Protein AF-A0A1I5FU24-F1 (afdb_monomer_lite)

Foldseek 3Di:
DDDDDDPVNVLVVLLVVLLVLVVQCVCVVVVHDDNFDWDQDPVRWIQGPVSRDTHHPVSNVVSVVVNVVVVLVVVCVVVVHDSCVVVVVVVVVVVVVVVVVVVVVVVVVVVVVVD

Secondary structure (DSSP, 8-state):
-PPPPPHHHHHHHHHHHHHHHHHHHHHHHTT-SPPPPEEE-TTSPEEETTTTEEE-HHHHHHHHHHHHHHHHHHHHHHHTS-HHHHHHHHHHHHHHHHHHHHHHHHHHHHHHHH-

Structure (mmCIF, N/CA/C/O backbone):
data_AF-A0A1I5FU24-F1
#
_entry.id   AF-A0A1I5FU24-F1
#
loop_
_atom_site.group_PDB
_atom_site.id
_atom_site.type_symbol
_atom_site.label_atom_id
_atom_site.label_alt_id
_atom_site.label_comp_id
_atom_site.label_asym_id
_atom_site.label_entity_id
_atom_site.label_seq_id
_atom_site.pdbx_PDB_ins_code
_atom_site.Cartn_x
_atom_site.Cartn_y
_atom_site.Cartn_z
_atom_site.occupancy
_atom_site.B_iso_or_equiv
_atom_site.auth_seq_id
_atom_site.auth_comp_id
_atom_site.auth_asym_id
_atom_site.auth_atom_id
_atom_site.pdbx_PDB_model_num
ATOM 1 N N . MET A 1 1 ? -27.171 4.926 28.393 1.00 40.41 1 MET A N 1
ATOM 2 C CA . MET A 1 1 ? -27.692 5.128 27.027 1.00 40.41 1 MET A CA 1
ATOM 3 C C . MET A 1 1 ? -26.497 5.065 26.098 1.00 40.41 1 MET A C 1
ATOM 5 O O . MET A 1 1 ? -25.589 5.860 26.288 1.00 40.41 1 MET A O 1
ATOM 9 N N . SER A 1 2 ? -26.435 4.070 25.215 1.00 48.22 2 SER A N 1
ATOM 10 C CA . SER A 1 2 ? -25.325 3.903 24.270 1.00 48.22 2 SER A CA 1
ATOM 11 C C . SER A 1 2 ? -25.611 4.744 23.033 1.00 48.22 2 SER A C 1
ATOM 13 O O . SER A 1 2 ? -26.652 4.551 22.407 1.00 48.22 2 SER A O 1
ATOM 15 N N . GLU A 1 3 ? -24.737 5.693 22.705 1.00 62.19 3 GLU A N 1
ATOM 16 C CA . GLU A 1 3 ? -24.837 6.408 21.432 1.00 62.19 3 GLU A CA 1
ATOM 17 C C . GLU A 1 3 ? -24.605 5.432 20.269 1.00 62.19 3 GLU A C 1
ATOM 19 O O . GLU A 1 3 ? -23.710 4.583 20.356 1.00 62.19 3 GLU A O 1
ATOM 24 N N . PRO A 1 4 ? -25.384 5.521 19.177 1.00 53.28 4 PRO A N 1
ATOM 25 C CA . PRO A 1 4 ? -25.079 4.775 17.969 1.00 53.28 4 PRO A CA 1
ATOM 26 C C . PRO A 1 4 ? -23.738 5.276 17.427 1.00 53.28 4 PRO A C 1
ATOM 28 O O . PRO A 1 4 ? -23.586 6.452 17.101 1.00 53.28 4 PRO A O 1
ATOM 31 N N . SER A 1 5 ? -22.745 4.389 17.364 1.00 60.50 5 SER A N 1
ATOM 32 C CA . SER A 1 5 ? -21.445 4.690 16.771 1.00 60.50 5 SER A CA 1
ATOM 33 C C . SER A 1 5 ? -21.638 5.249 15.359 1.00 60.50 5 SER A C 1
ATOM 35 O O . SER A 1 5 ? -22.227 4.599 14.495 1.00 60.50 5 SER A O 1
ATOM 37 N N . SER A 1 6 ? -21.167 6.480 15.143 1.00 76.75 6 SER A N 1
ATOM 38 C CA . SER A 1 6 ? -21.310 7.168 13.859 1.00 76.75 6 SER A CA 1
ATOM 39 C C . SER A 1 6 ? -20.672 6.335 12.732 1.00 76.75 6 SER A C 1
ATOM 41 O O . SER A 1 6 ? -19.593 5.766 12.948 1.00 76.75 6 SER A O 1
ATOM 43 N N . PRO A 1 7 ? -21.282 6.248 11.534 1.00 76.81 7 PRO A N 1
ATOM 44 C CA . PRO A 1 7 ? -20.741 5.494 10.396 1.00 76.81 7 PRO A CA 1
ATOM 45 C C . PRO A 1 7 ? -19.283 5.854 10.060 1.00 76.81 7 PRO A C 1
ATOM 47 O O . PRO A 1 7 ? -18.511 4.985 9.650 1.00 76.81 7 PRO A O 1
ATOM 50 N N . ASP A 1 8 ? -18.868 7.093 10.329 1.00 82.94 8 ASP A N 1
ATOM 51 C CA . ASP A 1 8 ? -17.488 7.553 10.143 1.00 82.94 8 ASP A CA 1
ATOM 52 C C . ASP A 1 8 ? -16.492 6.874 11.091 1.00 82.94 8 ASP A C 1
ATOM 54 O O . ASP A 1 8 ? -15.356 6.582 10.712 1.00 82.94 8 ASP A O 1
ATOM 58 N N . HIS A 1 9 ? -16.911 6.580 12.324 1.00 85.38 9 HIS A N 1
ATOM 59 C CA . HIS A 1 9 ? -16.064 5.906 13.304 1.00 85.38 9 HIS A CA 1
ATOM 60 C C . HIS A 1 9 ? -15.803 4.454 12.896 1.00 85.38 9 HIS A C 1
ATOM 62 O O . HIS A 1 9 ? -14.661 3.993 12.924 1.00 85.38 9 HIS A O 1
ATOM 68 N N . HIS A 1 10 ? -16.848 3.755 12.448 1.00 86.62 10 HIS A N 1
ATOM 69 C CA . HIS A 1 10 ? -16.720 2.394 11.933 1.00 86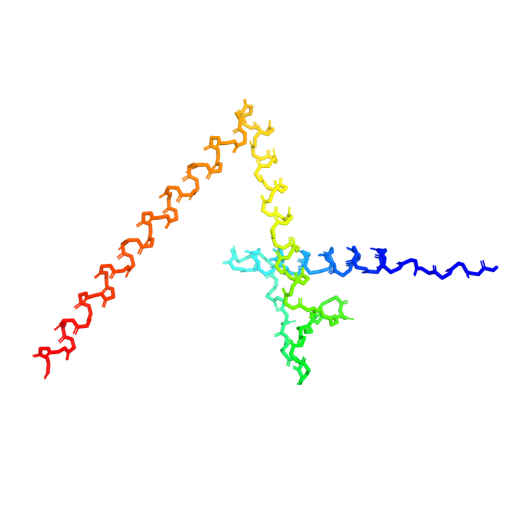.62 10 HIS A CA 1
ATOM 70 C C . HIS A 1 10 ? -15.819 2.337 10.707 1.00 86.62 10 HIS A C 1
ATOM 72 O O . HIS A 1 10 ? -14.915 1.506 10.654 1.00 86.62 10 HIS A O 1
ATOM 78 N N . ARG A 1 11 ? -16.008 3.263 9.763 1.00 87.94 11 ARG A N 1
ATOM 79 C CA . ARG A 1 11 ? -15.150 3.370 8.585 1.00 87.94 11 ARG A CA 1
ATOM 80 C C . ARG A 1 11 ? -13.684 3.570 8.969 1.00 87.94 11 ARG A C 1
ATOM 82 O O . ARG A 1 11 ? -12.825 2.842 8.478 1.00 87.94 11 ARG A O 1
ATOM 89 N N . ARG A 1 12 ? -13.399 4.508 9.873 1.00 89.69 12 ARG A N 1
ATOM 90 C CA . ARG A 1 12 ? -12.029 4.797 10.312 1.00 89.69 12 ARG A CA 1
ATOM 91 C C . ARG A 1 12 ? -11.384 3.607 11.023 1.00 89.69 12 ARG A C 1
ATOM 93 O O . ARG A 1 12 ? -10.205 3.338 10.820 1.00 89.69 12 ARG A O 1
ATOM 100 N N . LEU A 1 13 ? -12.150 2.873 11.829 1.00 92.38 13 LEU A N 1
ATOM 101 C CA . LEU A 1 13 ? -11.675 1.645 12.466 1.00 92.38 13 LEU A CA 1
ATOM 102 C C . LEU A 1 13 ? -11.368 0.550 11.432 1.00 92.38 13 LEU A C 1
ATOM 104 O O . LEU A 1 13 ? -10.352 -0.132 11.551 1.00 92.38 13 LEU A O 1
ATOM 108 N N . THR A 1 14 ? -12.213 0.394 10.411 1.00 92.19 14 THR A N 1
ATOM 109 C CA . THR A 1 14 ? -11.975 -0.535 9.299 1.00 92.19 14 THR A CA 1
ATOM 110 C C . THR A 1 14 ? -10.702 -0.180 8.533 1.00 92.19 14 THR A C 1
ATOM 112 O O . THR A 1 14 ? -9.886 -1.063 8.283 1.00 92.19 14 THR A O 1
ATOM 115 N N . GLU A 1 15 ? -10.501 1.097 8.204 1.00 93.00 15 GLU A N 1
ATOM 116 C CA . GLU A 1 15 ? -9.284 1.580 7.541 1.00 93.00 15 GLU A CA 1
ATOM 117 C C . GLU A 1 15 ? -8.039 1.335 8.414 1.00 93.00 15 GLU A C 1
ATOM 119 O O . GLU A 1 15 ? -7.031 0.840 7.918 1.00 93.00 15 GLU A O 1
ATOM 124 N N . LEU A 1 16 ? -8.114 1.573 9.729 1.00 93.00 16 LEU A N 1
ATOM 125 C CA . LEU A 1 16 ? -7.007 1.289 10.650 1.00 93.00 16 LEU A CA 1
ATOM 126 C C . LEU A 1 16 ? -6.656 -0.205 10.698 1.00 93.00 16 LEU A C 1
ATOM 128 O O . LEU A 1 16 ? -5.482 -0.566 10.640 1.00 93.00 16 LEU A O 1
ATOM 132 N N . ARG A 1 17 ? -7.660 -1.085 10.787 1.00 93.69 17 ARG A N 1
ATOM 133 C CA . ARG A 1 17 ? -7.449 -2.544 10.792 1.00 93.69 17 ARG A CA 1
ATOM 134 C C . ARG A 1 17 ? -6.850 -3.037 9.481 1.00 93.69 17 ARG A C 1
ATOM 136 O O . ARG A 1 17 ? -5.923 -3.841 9.513 1.00 93.69 17 ARG A O 1
ATOM 143 N N . ALA A 1 18 ? -7.326 -2.514 8.353 1.00 94.69 18 ALA A N 1
ATOM 144 C CA . ALA A 1 18 ? -6.727 -2.787 7.053 1.00 94.69 18 ALA A CA 1
ATOM 145 C C . ALA A 1 18 ? -5.266 -2.313 6.998 1.00 94.69 18 ALA A C 1
ATOM 147 O O . ALA A 1 18 ? -4.406 -3.054 6.535 1.00 94.69 18 ALA A O 1
ATOM 148 N N . GLY A 1 19 ? -4.963 -1.128 7.535 1.00 93.94 19 GLY A N 1
ATOM 149 C CA . GLY A 1 19 ? -3.599 -0.602 7.601 1.00 93.94 19 GLY A CA 1
ATOM 150 C C . GLY A 1 19 ? -2.660 -1.474 8.436 1.00 93.94 19 GLY A C 1
ATOM 151 O O . GLY A 1 19 ? -1.543 -1.745 8.003 1.00 93.94 19 GLY A O 1
ATOM 152 N N . MET A 1 20 ? -3.122 -1.971 9.590 1.00 93.19 20 MET A N 1
ATOM 153 C CA . MET A 1 20 ? -2.352 -2.919 10.406 1.00 93.19 20 MET A CA 1
ATOM 154 C C . MET A 1 20 ? -2.053 -4.208 9.639 1.00 93.19 20 MET A C 1
ATOM 156 O O . MET A 1 20 ? -0.909 -4.641 9.638 1.00 93.19 20 MET A O 1
ATOM 160 N N . SER A 1 21 ? -3.043 -4.773 8.941 1.00 93.94 21 SER A N 1
ATOM 161 C CA . SER A 1 21 ? -2.844 -5.980 8.131 1.00 93.94 21 SER A CA 1
ATOM 162 C C . SER A 1 21 ? -1.866 -5.762 6.968 1.00 93.94 21 SER A C 1
ATOM 164 O O . SER A 1 21 ? -1.020 -6.616 6.710 1.00 93.94 21 SER A O 1
ATOM 166 N N . VAL A 1 22 ? -1.919 -4.606 6.292 1.00 94.75 22 VAL A N 1
ATOM 167 C CA . VAL A 1 22 ? -0.941 -4.249 5.246 1.00 94.75 22 VAL A CA 1
ATOM 168 C C . VAL A 1 22 ? 0.469 -4.152 5.831 1.00 94.75 22 VAL A C 1
ATOM 170 O O . VAL A 1 22 ? 1.407 -4.698 5.256 1.00 94.75 22 VAL A O 1
ATOM 173 N N . LEU A 1 23 ? 0.626 -3.494 6.983 1.00 93.88 23 LEU A N 1
ATOM 174 C CA . LEU A 1 23 ? 1.929 -3.335 7.626 1.00 93.88 23 LEU A CA 1
ATOM 175 C C . LEU A 1 23 ? 2.511 -4.674 8.099 1.00 93.88 23 LEU A C 1
ATOM 177 O O . LEU A 1 23 ? 3.695 -4.920 7.882 1.00 93.88 23 LEU A O 1
ATOM 181 N N . THR A 1 24 ? 1.706 -5.542 8.722 1.00 93.25 24 THR A N 1
ATOM 182 C CA . THR A 1 24 ? 2.177 -6.866 9.161 1.00 93.25 24 THR A CA 1
ATOM 183 C C . THR A 1 24 ? 2.541 -7.755 7.976 1.00 93.25 24 THR A C 1
ATOM 185 O O . THR A 1 24 ? 3.555 -8.443 8.036 1.00 93.25 24 THR A O 1
ATOM 188 N N . SER A 1 25 ? 1.794 -7.673 6.869 1.00 92.44 25 SER A N 1
ATOM 189 C CA . SER A 1 25 ? 2.139 -8.364 5.617 1.00 92.44 25 SER A CA 1
ATOM 190 C C . SER A 1 25 ? 3.488 -7.895 5.068 1.00 92.44 25 SER A C 1
ATOM 192 O O . SER A 1 25 ? 4.369 -8.712 4.829 1.00 92.44 25 SER A O 1
ATOM 194 N N . ALA A 1 26 ? 3.686 -6.577 4.950 1.00 93.50 26 ALA A N 1
ATOM 195 C CA . ALA A 1 26 ? 4.942 -6.014 4.456 1.00 93.50 26 ALA A CA 1
ATOM 196 C C . ALA A 1 26 ? 6.136 -6.352 5.368 1.00 93.50 26 ALA A C 1
ATOM 198 O O . ALA A 1 26 ? 7.245 -6.573 4.889 1.00 93.50 26 ALA A O 1
ATOM 199 N N . ALA A 1 27 ? 5.926 -6.417 6.687 1.00 93.56 27 ALA A N 1
ATOM 200 C CA . ALA A 1 27 ? 6.946 -6.877 7.625 1.00 93.56 27 ALA A CA 1
ATOM 201 C C . ALA A 1 27 ? 7.284 -8.364 7.415 1.00 93.56 27 ALA A C 1
ATOM 203 O O . ALA A 1 27 ? 8.462 -8.725 7.402 1.00 93.56 27 ALA A O 1
ATOM 204 N N . ALA A 1 28 ? 6.275 -9.210 7.189 1.00 94.12 28 ALA A N 1
ATOM 205 C CA . ALA A 1 28 ? 6.470 -10.629 6.914 1.00 94.12 28 ALA A CA 1
ATOM 206 C C . ALA A 1 28 ? 7.244 -10.872 5.605 1.00 94.12 28 ALA A C 1
ATOM 208 O O . ALA A 1 28 ? 8.121 -11.734 5.588 1.00 94.12 28 ALA A O 1
ATOM 209 N N . ASP A 1 29 ? 7.012 -10.073 4.555 1.00 94.19 29 ASP A N 1
ATOM 210 C CA . ASP A 1 29 ? 7.794 -10.116 3.301 1.00 94.19 29 ASP A CA 1
ATOM 211 C C . ASP A 1 29 ? 9.283 -9.790 3.532 1.00 94.19 29 ASP A C 1
ATOM 213 O O . ASP A 1 29 ? 10.169 -10.261 2.817 1.00 94.19 29 ASP A O 1
ATOM 217 N N . LEU A 1 30 ? 9.576 -9.019 4.581 1.00 95.31 30 LEU A N 1
ATOM 218 C CA . LEU A 1 30 ? 10.927 -8.726 5.061 1.00 95.31 30 LEU A CA 1
ATOM 219 C C . LEU A 1 30 ? 11.415 -9.728 6.123 1.00 95.31 30 LEU A C 1
ATOM 221 O O . LEU A 1 30 ? 12.415 -9.476 6.793 1.00 95.31 30 LEU A O 1
ATOM 225 N N . HIS A 1 31 ? 10.748 -10.878 6.251 1.00 95.19 31 HIS A N 1
ATOM 226 C CA . HIS A 1 31 ? 11.037 -11.954 7.205 1.00 95.19 31 HIS A CA 1
ATOM 227 C C . HIS A 1 31 ? 10.889 -11.546 8.683 1.00 95.19 31 HIS A C 1
ATOM 229 O O . HIS A 1 31 ? 11.526 -12.126 9.565 1.00 95.19 31 HIS A O 1
ATOM 235 N N . VAL A 1 32 ? 10.037 -10.556 8.973 1.00 94.69 32 VAL A N 1
ATOM 236 C CA . VAL A 1 32 ? 9.715 -10.107 10.333 1.00 94.69 32 VAL A CA 1
ATOM 237 C C . VAL A 1 32 ? 8.287 -10.513 10.698 1.00 94.69 32 VAL A C 1
ATOM 239 O O . VAL A 1 32 ? 7.318 -9.958 10.189 1.00 94.69 32 VAL A O 1
ATOM 242 N N . GLY A 1 33 ? 8.154 -11.440 11.649 1.00 90.56 33 GLY A N 1
ATOM 243 C CA . GLY A 1 33 ? 6.855 -11.937 12.113 1.00 90.56 33 GLY A CA 1
ATOM 244 C C . GLY A 1 33 ? 6.289 -13.061 11.239 1.00 90.56 33 GLY A C 1
ATOM 245 O O . GLY A 1 33 ? 7.024 -13.734 10.520 1.00 90.56 33 GLY A O 1
ATOM 246 N N . SER A 1 34 ? 4.983 -13.302 11.357 1.00 85.25 34 SER A N 1
ATOM 247 C CA . SER A 1 34 ? 4.247 -14.301 10.574 1.00 85.25 34 SER A CA 1
ATOM 248 C C . SER A 1 34 ? 3.423 -13.642 9.477 1.00 85.25 34 SER A C 1
ATOM 250 O O . SER A 1 34 ? 2.890 -12.553 9.676 1.00 85.25 34 SER A O 1
ATOM 252 N N . GLN A 1 35 ? 3.276 -14.326 8.341 1.00 85.06 35 GLN A N 1
ATOM 253 C CA . GLN A 1 35 ? 2.427 -13.848 7.256 1.00 85.06 35 GLN A CA 1
ATOM 254 C C . GLN A 1 35 ? 0.946 -13.917 7.673 1.00 85.06 35 GLN A C 1
ATOM 256 O O . GLN A 1 35 ? 0.466 -15.010 7.992 1.00 85.06 35 GLN A O 1
ATOM 261 N N . PRO A 1 36 ? 0.220 -12.786 7.681 1.00 85.19 36 PRO A N 1
ATOM 262 C CA . PRO A 1 36 ? -1.185 -12.770 8.060 1.00 85.19 36 PRO A CA 1
ATOM 263 C C . PRO A 1 36 ? -2.034 -13.514 7.025 1.00 85.19 36 PRO A C 1
ATOM 265 O O . PRO A 1 36 ? -1.867 -13.352 5.815 1.00 85.19 36 PRO A O 1
ATOM 268 N N . GLU A 1 37 ? -2.992 -14.312 7.494 1.00 91.44 37 GLU A N 1
ATOM 269 C CA . GLU A 1 37 ? -3.933 -14.995 6.607 1.00 91.44 37 GLU A CA 1
ATOM 270 C C . GLU A 1 37 ? -4.994 -14.006 6.090 1.00 91.44 37 GLU A C 1
ATOM 272 O O . GLU A 1 37 ? -5.769 -13.428 6.863 1.00 91.44 37 GLU A O 1
ATOM 277 N N . VAL A 1 38 ? -5.059 -13.851 4.765 1.00 91.81 38 VAL A N 1
ATOM 278 C CA . VAL A 1 38 ? -6.064 -13.036 4.069 1.00 91.81 38 VAL A CA 1
ATOM 279 C C . VAL A 1 38 ? -6.853 -13.915 3.105 1.00 91.81 38 VAL A C 1
ATOM 281 O O . VAL A 1 38 ? -6.283 -14.604 2.262 1.00 91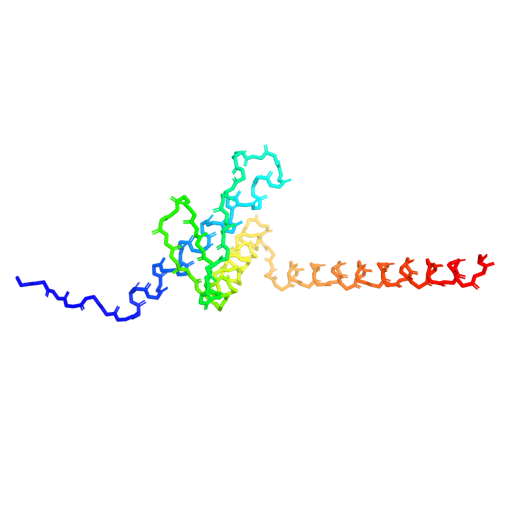.81 38 VAL A O 1
ATOM 284 N N . ARG A 1 39 ? -8.184 -13.882 3.214 1.00 94.00 39 ARG A N 1
ATOM 285 C CA . ARG A 1 39 ? -9.096 -14.662 2.361 1.00 94.00 39 ARG A CA 1
ATOM 286 C C . ARG A 1 39 ? -10.064 -13.762 1.610 1.00 94.00 39 ARG A C 1
ATOM 288 O O . ARG A 1 39 ? -10.551 -12.782 2.162 1.00 94.00 39 ARG A O 1
ATOM 295 N N . VAL A 1 40 ? -10.409 -14.127 0.379 1.00 95.44 40 VAL A N 1
ATOM 296 C CA . VAL A 1 40 ? -11.487 -13.468 -0.374 1.00 95.44 40 VAL A CA 1
ATOM 297 C C . VAL A 1 40 ? -12.816 -14.137 -0.021 1.00 95.44 40 VAL A C 1
ATOM 299 O O . VAL A 1 40 ? -12.953 -15.356 -0.116 1.00 95.44 40 VAL A O 1
ATOM 302 N N . LEU A 1 41 ? -13.792 -13.344 0.409 1.00 95.81 41 LEU A N 1
ATOM 303 C CA . LEU A 1 41 ? -15.155 -13.785 0.686 1.00 95.81 41 LEU A CA 1
ATOM 304 C C . LEU A 1 41 ? -15.981 -13.838 -0.605 1.00 95.81 41 LEU A C 1
ATOM 306 O O . LEU A 1 41 ? -15.671 -13.178 -1.595 1.00 95.81 41 LEU A O 1
ATOM 310 N N . SER A 1 42 ? -17.084 -14.588 -0.585 1.00 95.38 42 SER A N 1
ATOM 311 C CA . SER A 1 42 ? -17.973 -14.750 -1.747 1.00 95.38 42 SER A CA 1
ATOM 312 C C . SER A 1 42 ? -18.612 -13.445 -2.236 1.00 95.38 42 SER A C 1
ATOM 314 O O . SER A 1 42 ? -19.057 -13.374 -3.375 1.00 95.38 42 SER A O 1
ATOM 316 N N . ASP A 1 43 ? -18.675 -12.421 -1.383 1.00 94.50 43 ASP A N 1
ATOM 317 C CA . ASP A 1 43 ? -19.176 -11.082 -1.713 1.00 94.50 43 ASP A CA 1
ATOM 318 C C . ASP A 1 43 ? -18.075 -10.125 -2.218 1.00 94.50 43 ASP A C 1
ATOM 320 O O . ASP A 1 43 ? -18.320 -8.932 -2.391 1.00 94.50 43 ASP A O 1
ATOM 324 N N . GLY A 1 44 ? -16.859 -10.635 -2.441 1.00 92.88 44 GLY A N 1
ATOM 325 C CA . GLY A 1 44 ? -15.709 -9.875 -2.929 1.00 92.88 44 GLY A CA 1
ATOM 326 C C . GLY A 1 44 ? -14.967 -9.071 -1.858 1.00 92.88 44 GLY A C 1
ATOM 327 O O . GLY A 1 44 ? -13.981 -8.404 -2.176 1.00 92.88 44 GLY A O 1
ATOM 328 N N . ARG A 1 45 ? -15.396 -9.110 -0.589 1.00 96.19 45 ARG A N 1
ATOM 329 C CA . ARG A 1 45 ? -14.634 -8.517 0.521 1.00 96.19 45 ARG A CA 1
ATOM 330 C C . ARG A 1 45 ? -13.444 -9.388 0.911 1.00 96.19 45 ARG A C 1
ATOM 332 O O . ARG A 1 45 ? -13.411 -10.584 0.642 1.00 96.19 45 ARG A O 1
ATOM 339 N N . LEU A 1 46 ? -12.479 -8.781 1.590 1.00 95.44 46 LEU A N 1
ATOM 340 C CA . LEU A 1 46 ? -11.316 -9.459 2.149 1.00 95.44 46 LEU A CA 1
ATOM 341 C C . LEU A 1 46 ? -11.541 -9.717 3.638 1.00 95.44 46 LEU A C 1
ATOM 343 O O . LEU A 1 46 ? -11.883 -8.801 4.383 1.00 95.44 46 LEU A O 1
ATOM 347 N N . TRP A 1 47 ? -11.353 -10.956 4.070 1.00 96.19 47 TRP A N 1
ATOM 348 C CA . TRP A 1 47 ? -11.315 -11.346 5.470 1.00 96.19 47 TRP A CA 1
ATOM 349 C C . TRP A 1 47 ? -9.879 -11.281 5.978 1.00 96.19 47 TRP A C 1
ATOM 351 O O . TRP A 1 47 ? -9.015 -11.999 5.472 1.00 96.19 47 TRP A O 1
ATOM 361 N N . LEU A 1 48 ? -9.645 -10.428 6.973 1.00 94.19 48 LEU A N 1
ATOM 362 C CA . LEU A 1 48 ? -8.368 -10.303 7.670 1.00 94.19 48 LEU A CA 1
ATOM 363 C C . LEU A 1 48 ? -8.448 -11.173 8.925 1.00 94.19 48 LEU A C 1
ATOM 365 O O . LEU A 1 48 ? -9.125 -10.795 9.885 1.00 94.19 48 LEU A O 1
ATOM 369 N N . ALA A 1 49 ? -7.834 -12.359 8.901 1.00 90.94 49 ALA A N 1
ATOM 370 C CA . ALA A 1 49 ? -8.050 -13.362 9.945 1.00 90.94 49 ALA A CA 1
ATOM 371 C C . ALA A 1 49 ? -7.565 -12.892 11.322 1.00 90.94 49 ALA A C 1
ATOM 373 O O . ALA A 1 49 ? -8.282 -13.047 12.304 1.00 90.94 49 ALA A O 1
ATOM 374 N N . GLU A 1 50 ? -6.400 -12.248 11.379 1.00 87.81 50 GLU A N 1
ATOM 375 C CA . GLU A 1 50 ? -5.813 -11.742 12.626 1.00 87.81 50 GLU A CA 1
ATOM 376 C C . GLU A 1 50 ? -6.650 -10.646 13.300 1.00 87.81 50 GLU A C 1
ATOM 378 O O . GLU A 1 50 ? -6.627 -10.503 14.519 1.00 87.81 50 GLU A O 1
ATOM 383 N N . GLN A 1 51 ? -7.377 -9.846 12.515 1.00 90.31 51 GLN A N 1
ATOM 384 C CA . GLN A 1 51 ? -8.213 -8.752 13.018 1.00 90.31 51 GLN A CA 1
ATOM 385 C C . GLN A 1 51 ? -9.705 -9.121 13.063 1.00 90.31 51 GLN A C 1
ATOM 387 O O . GLN A 1 51 ? -10.52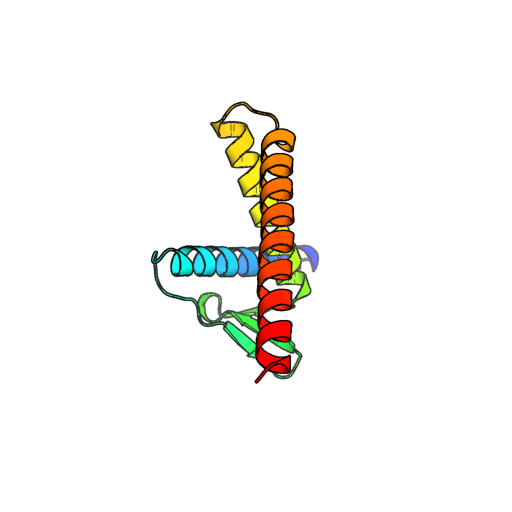4 -8.265 13.412 1.00 90.31 51 GLN A O 1
ATOM 392 N N . GLU A 1 52 ? -10.047 -10.357 12.681 1.00 91.88 52 GLU A N 1
ATOM 393 C CA . GLU A 1 52 ? -11.401 -10.917 12.623 1.00 91.88 52 GLU A CA 1
ATOM 394 C C . GLU A 1 52 ? -12.419 -9.964 11.971 1.00 91.88 52 GLU A C 1
ATOM 396 O O . GLU A 1 52 ? -13.485 -9.661 12.515 1.00 91.88 52 GLU A O 1
ATOM 401 N N . VAL A 1 53 ? -12.070 -9.427 10.797 1.00 94.00 53 VAL A N 1
ATOM 402 C CA . VAL A 1 53 ? -12.878 -8.399 10.127 1.00 94.00 53 VAL A CA 1
ATOM 403 C C . VAL A 1 53 ? -12.938 -8.589 8.614 1.00 94.00 53 VAL A C 1
ATOM 405 O O . VAL A 1 53 ? -11.947 -8.913 7.964 1.00 94.00 53 VAL A O 1
ATOM 408 N N . ALA A 1 54 ? -14.117 -8.323 8.043 1.00 95.56 54 ALA A N 1
ATOM 409 C CA . ALA A 1 54 ? -14.318 -8.218 6.602 1.00 95.56 54 ALA A CA 1
ATOM 410 C C . ALA A 1 54 ? -14.162 -6.759 6.146 1.00 95.56 54 ALA A C 1
ATOM 412 O O . ALA A 1 54 ? -14.872 -5.874 6.632 1.00 95.56 54 ALA A O 1
ATOM 413 N N . VAL A 1 55 ? -13.279 -6.510 5.182 1.00 96.00 55 VAL A N 1
ATOM 414 C CA . VAL A 1 55 ? -12.975 -5.181 4.635 1.00 96.00 55 VAL A CA 1
ATOM 415 C C . VAL A 1 55 ? -13.185 -5.142 3.124 1.00 96.00 55 VAL A C 1
ATOM 417 O O . VAL A 1 55 ? -13.082 -6.154 2.436 1.00 96.00 55 VAL A O 1
ATOM 420 N N . THR A 1 56 ? -13.500 -3.970 2.577 1.00 95.06 56 THR A N 1
ATOM 421 C CA . THR A 1 56 ? -13.600 -3.794 1.121 1.00 95.06 56 THR A CA 1
ATOM 422 C C . THR A 1 56 ? -12.222 -3.525 0.518 1.00 95.06 56 THR A C 1
ATOM 424 O O . THR A 1 56 ? -11.344 -2.980 1.188 1.00 95.06 56 THR A O 1
ATOM 427 N N . ALA A 1 57 ? -12.046 -3.815 -0.774 1.00 92.50 57 ALA A N 1
ATOM 428 C CA . ALA A 1 57 ? -10.831 -3.436 -1.501 1.00 92.50 57 ALA A CA 1
ATOM 429 C C . ALA A 1 57 ? -10.562 -1.918 -1.432 1.00 92.50 57 ALA A C 1
ATOM 431 O O . ALA A 1 57 ? -9.422 -1.491 -1.275 1.00 92.50 57 ALA A O 1
ATOM 432 N N . ALA A 1 58 ? -11.619 -1.097 -1.462 1.00 93.81 58 ALA A N 1
ATOM 433 C CA . ALA A 1 58 ? -11.502 0.350 -1.302 1.00 93.81 58 ALA A CA 1
ATOM 434 C C . ALA A 1 58 ? -10.944 0.744 0.077 1.00 93.81 58 ALA A C 1
ATOM 436 O O . ALA A 1 58 ? -10.101 1.633 0.153 1.00 93.81 58 ALA A O 1
ATOM 437 N N . ALA A 1 59 ? -11.373 0.079 1.157 1.00 94.69 59 ALA A N 1
ATOM 438 C CA . ALA A 1 59 ? -10.841 0.336 2.494 1.00 94.69 59 ALA A CA 1
ATOM 439 C C . ALA A 1 59 ? -9.355 -0.037 2.595 1.00 94.69 59 ALA A C 1
ATOM 441 O O . ALA A 1 59 ? -8.579 0.725 3.167 1.00 94.69 59 ALA A O 1
ATOM 442 N N . VAL A 1 60 ? -8.946 -1.155 1.984 1.00 93.94 60 VAL A N 1
ATOM 443 C CA . VAL A 1 60 ? -7.529 -1.551 1.911 1.00 93.94 60 VAL A CA 1
ATOM 444 C C . VAL A 1 60 ? -6.711 -0.530 1.127 1.00 93.94 60 VAL A C 1
ATOM 446 O O . VAL A 1 60 ? -5.673 -0.087 1.609 1.00 93.94 60 VAL A O 1
ATOM 449 N N . TYR A 1 61 ? -7.199 -0.087 -0.034 1.00 94.12 61 TYR A N 1
ATOM 450 C CA . TYR A 1 61 ? -6.517 0.926 -0.840 1.00 94.12 61 TYR A CA 1
ATOM 451 C C . TYR A 1 61 ? -6.338 2.253 -0.085 1.00 94.12 61 TYR A C 1
ATOM 453 O O . TYR A 1 61 ? -5.241 2.813 -0.066 1.00 94.12 61 TYR A O 1
ATOM 461 N N . GLN A 1 62 ? -7.389 2.747 0.581 1.00 96.00 62 GLN A N 1
ATOM 462 C CA . GLN A 1 62 ? -7.298 3.980 1.374 1.00 96.00 62 GLN A CA 1
ATOM 463 C C . GLN A 1 62 ? -6.341 3.825 2.562 1.00 96.00 62 GLN A C 1
ATOM 465 O O . GLN A 1 62 ? -5.544 4.726 2.823 1.00 96.00 62 GLN A O 1
ATOM 470 N N . ALA A 1 63 ? -6.371 2.677 3.243 1.00 95.50 63 ALA A N 1
ATOM 471 C CA . ALA A 1 63 ? -5.467 2.389 4.349 1.00 95.50 63 ALA A CA 1
ATOM 472 C C . ALA A 1 63 ? -3.998 2.335 3.902 1.00 95.50 63 ALA A C 1
ATOM 474 O O . ALA A 1 63 ? -3.147 2.966 4.526 1.00 95.50 63 ALA A O 1
ATOM 475 N N . ALA A 1 64 ? -3.706 1.651 2.792 1.00 95.94 64 ALA A N 1
ATOM 476 C CA . ALA A 1 64 ? -2.363 1.577 2.220 1.00 95.94 64 ALA A CA 1
ATOM 477 C C . ALA A 1 64 ? -1.847 2.965 1.811 1.00 95.94 64 ALA A C 1
ATOM 479 O O . ALA A 1 64 ? -0.721 3.332 2.145 1.00 95.94 64 ALA A O 1
ATOM 480 N N . ARG A 1 65 ? -2.689 3.785 1.166 1.00 96.38 65 ARG A N 1
ATOM 481 C CA . ARG A 1 65 ? -2.343 5.174 0.830 1.00 96.38 65 ARG A CA 1
ATOM 482 C C . ARG A 1 65 ? -2.026 6.000 2.079 1.00 96.38 65 ARG A C 1
ATOM 484 O O . ARG A 1 65 ? -1.056 6.755 2.075 1.00 96.38 65 ARG A O 1
ATOM 491 N N . GLY A 1 66 ? -2.828 5.863 3.135 1.00 96.12 66 GLY A N 1
ATOM 492 C CA . GLY A 1 66 ? -2.588 6.531 4.415 1.00 96.12 66 GLY A CA 1
ATOM 493 C C . GLY A 1 66 ? -1.270 6.106 5.066 1.00 96.12 66 GLY A C 1
ATOM 494 O O . GLY A 1 66 ? -0.524 6.960 5.541 1.00 96.12 66 GLY A O 1
ATOM 495 N N . LEU A 1 67 ? -0.950 4.809 5.030 1.00 95.38 67 LEU A N 1
ATOM 496 C CA . LEU A 1 67 ? 0.301 4.262 5.561 1.00 95.38 67 LEU A CA 1
ATOM 497 C C . LEU A 1 67 ? 1.527 4.802 4.809 1.00 95.38 67 LEU A C 1
ATOM 499 O O . LEU A 1 67 ? 2.477 5.261 5.437 1.00 95.38 67 LEU A O 1
ATOM 503 N N . VAL A 1 68 ? 1.488 4.810 3.473 1.00 95.88 68 VAL A N 1
ATOM 504 C CA . VAL A 1 68 ? 2.574 5.362 2.645 1.00 95.88 68 VAL A CA 1
ATOM 505 C C . VAL A 1 68 ? 2.760 6.858 2.904 1.00 95.88 68 VAL A C 1
ATOM 507 O O . VAL A 1 68 ? 3.891 7.316 3.046 1.00 95.88 68 VAL A O 1
ATOM 510 N N . ALA A 1 69 ? 1.669 7.622 3.025 1.00 96.50 69 ALA A N 1
ATOM 511 C CA . ALA A 1 69 ? 1.746 9.045 3.352 1.00 96.50 69 ALA A CA 1
ATOM 512 C C . ALA A 1 69 ? 2.396 9.289 4.725 1.00 96.50 69 ALA A C 1
ATOM 514 O O . ALA A 1 69 ? 3.262 10.153 4.843 1.00 96.50 69 ALA A O 1
ATOM 515 N N . ALA A 1 70 ? 2.030 8.500 5.741 1.00 95.44 70 ALA A N 1
ATOM 516 C CA . ALA A 1 70 ? 2.638 8.582 7.068 1.00 95.44 70 ALA A CA 1
ATOM 517 C C . ALA A 1 70 ? 4.137 8.238 7.045 1.00 95.44 70 ALA A C 1
ATOM 519 O O . ALA A 1 70 ? 4.928 8.891 7.720 1.00 95.44 70 ALA A O 1
ATOM 520 N N . GLN A 1 71 ? 4.541 7.250 6.241 1.00 95.38 71 GLN A N 1
ATOM 521 C CA . GLN A 1 71 ? 5.949 6.882 6.093 1.00 95.38 71 GLN A CA 1
ATOM 522 C C . GLN A 1 71 ? 6.766 7.986 5.410 1.00 95.38 71 GLN A C 1
ATOM 524 O O . GLN A 1 71 ? 7.864 8.304 5.864 1.00 95.38 71 GLN A O 1
ATOM 529 N N . LEU A 1 72 ? 6.232 8.589 4.345 1.00 96.62 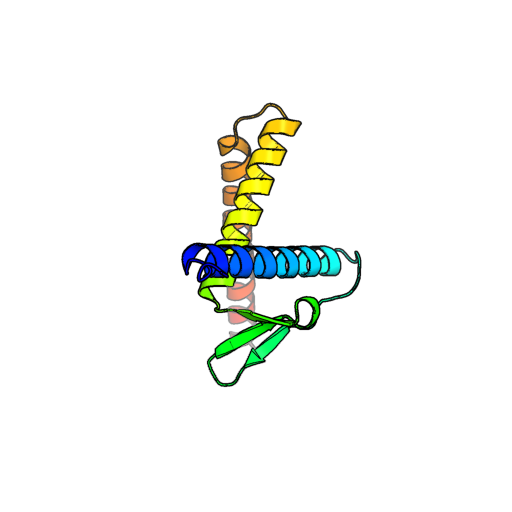72 LEU A N 1
ATOM 530 C CA . LEU A 1 72 ? 6.876 9.713 3.663 1.00 96.62 72 LEU A CA 1
ATOM 531 C C . LEU A 1 72 ? 7.055 10.913 4.603 1.00 96.62 72 LEU A C 1
ATOM 533 O O . LEU A 1 72 ? 8.133 11.505 4.639 1.00 96.62 72 LEU A O 1
ATOM 537 N N . ASP A 1 73 ? 6.033 11.232 5.400 1.00 97.44 73 ASP A N 1
ATOM 538 C CA . ASP A 1 73 ? 6.107 12.290 6.411 1.00 97.44 73 ASP A CA 1
ATOM 539 C C . ASP A 1 73 ? 7.162 11.976 7.487 1.00 97.44 73 ASP A C 1
ATOM 541 O O . ASP A 1 73 ? 8.019 12.807 7.787 1.00 97.44 73 ASP A 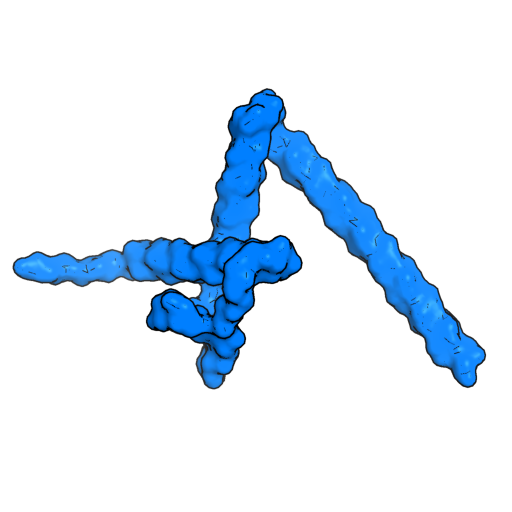O 1
ATOM 545 N N . ALA A 1 74 ? 7.190 10.743 8.001 1.00 96.69 74 ALA A N 1
ATOM 546 C CA . ALA A 1 74 ? 8.198 10.311 8.969 1.00 96.69 74 ALA A CA 1
ATOM 547 C C . ALA A 1 74 ? 9.630 10.416 8.409 1.00 96.69 74 ALA A C 1
ATOM 549 O O . ALA A 1 74 ? 10.539 10.881 9.100 1.00 96.69 74 ALA A O 1
ATOM 550 N N . MET A 1 75 ? 9.847 10.035 7.147 1.00 96.19 75 MET A N 1
ATOM 551 C CA . MET A 1 75 ? 11.145 10.180 6.482 1.00 96.19 75 MET A CA 1
ATOM 552 C C . MET A 1 75 ? 11.553 11.647 6.334 1.00 96.19 75 MET A C 1
ATOM 554 O O . MET A 1 75 ? 12.707 11.988 6.610 1.00 96.19 75 MET A O 1
ATOM 558 N N . ALA A 1 76 ? 10.626 12.520 5.936 1.00 97.06 76 ALA A N 1
ATOM 559 C CA . ALA A 1 76 ? 10.864 13.958 5.851 1.00 97.06 76 ALA A CA 1
ATOM 560 C C . ALA A 1 76 ? 11.303 14.528 7.211 1.00 97.06 76 ALA A C 1
ATOM 562 O O . ALA A 1 76 ? 12.333 15.198 7.300 1.00 97.06 76 ALA A O 1
ATOM 563 N N . GLN A 1 77 ? 10.599 14.164 8.288 1.00 97.06 77 GLN A N 1
ATOM 564 C CA . GLN A 1 77 ? 10.936 14.577 9.652 1.00 97.06 77 GLN A CA 1
ATOM 565 C C . GLN A 1 77 ? 12.323 14.090 10.100 1.00 97.06 77 GLN A C 1
ATOM 567 O O . GLN A 1 77 ? 13.113 14.883 10.607 1.00 97.06 77 GLN A O 1
ATOM 572 N N . VAL A 1 78 ? 12.647 12.808 9.896 1.00 97.75 78 VAL A N 1
ATOM 573 C CA . VAL A 1 78 ? 13.931 12.218 10.329 1.00 97.75 78 VAL A CA 1
ATOM 574 C C . VAL A 1 78 ? 15.117 12.803 9.560 1.00 97.75 78 VAL A C 1
ATOM 576 O O . VAL A 1 78 ? 16.190 13.004 10.123 1.00 97.75 78 VAL A O 1
ATOM 579 N N . THR A 1 79 ? 14.937 13.069 8.267 1.00 96.75 79 THR A N 1
ATOM 580 C CA . THR A 1 79 ? 16.011 13.555 7.387 1.00 96.75 79 THR A CA 1
ATOM 581 C C . THR A 1 79 ? 16.137 15.076 7.350 1.00 96.75 79 THR A C 1
ATOM 583 O O . THR A 1 79 ? 17.137 15.583 6.844 1.00 96.75 79 THR A O 1
ATOM 586 N N . GLY A 1 80 ? 15.133 15.809 7.840 1.00 96.94 80 GLY A N 1
ATOM 587 C CA . GLY A 1 80 ? 15.049 17.264 7.711 1.00 96.94 80 GLY A CA 1
ATOM 588 C C . GLY A 1 80 ? 14.879 17.753 6.266 1.00 96.94 80 GLY A C 1
ATOM 589 O O . GLY A 1 80 ? 15.114 18.930 5.994 1.00 96.94 80 GLY A O 1
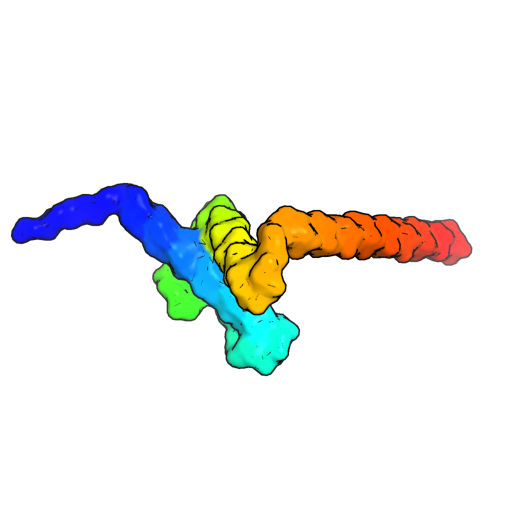ATOM 590 N N . ARG A 1 81 ? 14.511 16.867 5.331 1.00 96.94 81 ARG A N 1
ATOM 591 C CA . ARG A 1 81 ? 14.282 17.201 3.918 1.00 96.94 81 ARG A CA 1
ATOM 592 C C . ARG A 1 81 ? 12.789 17.347 3.618 1.00 96.94 81 ARG A C 1
ATOM 594 O O . ARG A 1 81 ? 11.983 16.714 4.298 1.00 96.94 81 ARG A O 1
ATOM 601 N N . PRO A 1 82 ? 12.412 18.126 2.587 1.00 97.00 82 PRO A N 1
ATOM 602 C CA . PRO A 1 82 ? 11.029 18.197 2.122 1.00 97.00 82 PRO A CA 1
ATOM 603 C C . PRO A 1 82 ? 10.477 16.815 1.746 1.00 97.00 82 PRO A C 1
ATOM 605 O O . PRO A 1 82 ? 11.209 15.953 1.255 1.00 97.00 82 PRO A O 1
ATOM 608 N N . VAL A 1 83 ? 9.177 16.602 1.950 1.00 97.06 83 VAL A N 1
ATOM 609 C CA . VAL A 1 83 ? 8.515 15.331 1.609 1.00 97.06 83 VAL A CA 1
ATOM 610 C C . VAL A 1 83 ? 8.523 15.079 0.098 1.00 97.06 83 VAL A C 1
ATOM 612 O O . VAL A 1 83 ? 8.612 13.934 -0.346 1.00 97.06 83 VAL A O 1
ATOM 615 N N . GLU A 1 84 ? 8.499 16.152 -0.693 1.00 96.94 84 GLU A N 1
ATOM 616 C CA . GLU A 1 84 ? 8.542 16.134 -2.152 1.00 96.94 84 GLU A CA 1
ATOM 617 C C . GLU A 1 84 ? 9.827 15.489 -2.669 1.00 96.94 84 GLU A C 1
ATOM 619 O O . GLU A 1 84 ? 9.774 14.724 -3.629 1.00 96.94 84 GLU A O 1
ATOM 624 N N . ASP A 1 85 ? 10.960 15.729 -2.004 1.00 96.62 85 ASP A N 1
ATOM 625 C CA . ASP A 1 85 ? 12.244 15.136 -2.382 1.00 96.62 85 ASP A CA 1
ATOM 626 C C . ASP A 1 85 ? 12.197 13.605 -2.292 1.00 96.62 85 ASP A C 1
ATOM 628 O O . ASP A 1 85 ? 12.690 12.908 -3.182 1.00 96.62 85 ASP A O 1
ATOM 632 N N . HIS A 1 86 ? 11.592 13.073 -1.225 1.00 95.75 86 HIS A N 1
ATOM 633 C CA . HIS A 1 86 ? 11.450 11.629 -1.015 1.00 95.75 86 HIS A CA 1
ATOM 634 C C . HIS A 1 86 ? 10.430 11.021 -1.975 1.00 95.75 86 HIS A C 1
ATOM 636 O O . HIS A 1 86 ? 10.703 9.996 -2.600 1.00 95.75 86 HIS A O 1
ATOM 642 N N . ALA A 1 87 ? 9.278 11.676 -2.135 1.00 96.06 87 ALA A N 1
ATOM 643 C CA . ALA A 1 87 ? 8.225 11.213 -3.030 1.00 96.06 87 ALA A CA 1
ATOM 644 C C . ALA A 1 87 ? 8.696 11.176 -4.494 1.00 96.06 87 ALA A C 1
ATOM 646 O O . ALA A 1 87 ? 8.480 10.179 -5.182 1.00 96.06 87 ALA A O 1
ATOM 647 N N . LEU A 1 88 ? 9.379 12.225 -4.968 1.00 96.62 88 LEU A N 1
ATOM 648 C CA . LEU A 1 88 ? 9.920 12.279 -6.328 1.00 96.62 88 LEU A CA 1
ATOM 649 C C . LEU A 1 88 ? 11.001 11.223 -6.551 1.00 96.62 88 LEU A C 1
ATOM 651 O O . LEU A 1 88 ? 10.978 10.551 -7.580 1.00 96.62 88 LEU A O 1
ATOM 655 N N . ALA A 1 89 ? 11.912 11.035 -5.590 1.00 94.75 89 ALA A N 1
ATOM 656 C CA . ALA A 1 89 ? 12.936 10.001 -5.690 1.00 94.75 89 ALA A CA 1
ATOM 657 C C . ALA A 1 89 ? 12.312 8.605 -5.851 1.00 94.75 89 ALA A C 1
ATOM 659 O O . ALA A 1 89 ? 12.694 7.863 -6.754 1.00 94.75 89 ALA A O 1
ATOM 660 N N . TRP A 1 90 ? 11.305 8.269 -5.037 1.00 95.62 90 TRP A N 1
ATOM 661 C CA . TRP A 1 90 ? 10.596 6.990 -5.143 1.00 95.62 90 TRP A CA 1
ATOM 662 C C . TRP A 1 90 ? 9.853 6.831 -6.471 1.00 95.62 90 TRP A C 1
ATOM 664 O O . TRP A 1 90 ? 9.931 5.767 -7.084 1.00 95.62 90 TRP A O 1
ATOM 674 N N . LEU A 1 91 ? 9.164 7.875 -6.943 1.00 96.75 91 LEU A N 1
ATOM 675 C CA . LEU A 1 91 ? 8.446 7.833 -8.219 1.00 96.75 91 LEU A CA 1
ATOM 676 C C . LEU A 1 91 ? 9.393 7.595 -9.399 1.00 96.75 91 LEU A C 1
ATOM 678 O O . LEU A 1 91 ? 9.102 6.748 -10.239 1.00 96.75 91 LEU A O 1
ATOM 682 N N . VAL A 1 92 ? 10.542 8.275 -9.436 1.00 97.69 92 VAL A N 1
ATOM 683 C CA . VAL A 1 92 ? 11.557 8.070 -10.482 1.00 97.69 92 VAL A CA 1
ATOM 684 C C . VAL A 1 92 ? 12.085 6.635 -10.458 1.00 97.69 92 VAL A C 1
ATOM 686 O O . VAL A 1 92 ? 12.219 6.013 -11.513 1.00 97.69 92 VAL A O 1
ATOM 689 N N . THR A 1 93 ? 12.351 6.078 -9.273 1.00 96.38 93 THR A N 1
ATOM 690 C CA . THR A 1 93 ? 12.768 4.675 -9.143 1.00 96.38 93 THR A CA 1
ATOM 691 C C . THR A 1 93 ? 11.697 3.718 -9.665 1.00 96.38 93 THR A C 1
ATOM 693 O O . THR A 1 93 ? 12.018 2.830 -10.451 1.00 96.38 93 THR A O 1
ATOM 696 N N . LEU A 1 94 ? 10.428 3.906 -9.289 1.00 95.56 94 LEU A N 1
ATOM 697 C CA . LEU A 1 94 ? 9.331 3.046 -9.747 1.00 95.56 94 LEU A CA 1
ATOM 698 C C . LEU A 1 94 ? 9.140 3.112 -11.267 1.00 95.56 94 LEU A C 1
ATOM 700 O O . LEU A 1 94 ? 9.033 2.068 -11.901 1.00 95.56 94 LEU A O 1
ATOM 704 N N . GLN A 1 95 ? 9.170 4.310 -11.852 1.00 95.12 95 GLN A N 1
ATOM 705 C CA . GLN A 1 95 ? 9.081 4.500 -13.305 1.00 95.12 95 GLN A CA 1
ATOM 706 C C . GLN A 1 95 ? 10.250 3.840 -14.041 1.00 95.12 95 GLN A C 1
ATOM 708 O O . GLN A 1 95 ? 10.067 3.218 -15.083 1.00 95.12 95 GLN A O 1
ATOM 713 N N . THR A 1 96 ? 11.461 3.942 -13.489 1.00 95.50 96 THR A N 1
ATOM 714 C CA . THR A 1 96 ? 12.641 3.286 -14.068 1.00 95.50 96 THR A CA 1
ATOM 715 C C . THR A 1 96 ? 12.489 1.766 -14.032 1.00 95.50 96 THR A C 1
ATOM 717 O O . THR A 1 96 ? 12.737 1.099 -15.033 1.00 95.50 96 THR A O 1
ATOM 720 N N . ASN A 1 97 ? 12.035 1.216 -12.904 1.00 94.38 97 ASN A N 1
ATOM 721 C CA . ASN A 1 97 ? 11.804 -0.220 -12.763 1.00 94.38 97 ASN A CA 1
ATOM 722 C C . ASN A 1 97 ? 10.715 -0.718 -13.723 1.00 94.38 97 ASN A C 1
ATOM 724 O O . ASN A 1 97 ? 10.888 -1.770 -14.328 1.00 94.38 97 ASN A O 1
ATOM 728 N N . GLU A 1 98 ? 9.628 0.037 -13.897 1.00 93.88 98 GLU A N 1
ATOM 729 C CA . GLU A 1 98 ? 8.564 -0.284 -14.856 1.00 93.88 98 GLU A CA 1
ATOM 730 C C . GLU A 1 98 ? 9.110 -0.410 -16.284 1.00 93.88 98 GLU A C 1
ATOM 732 O O . GLU A 1 98 ? 8.816 -1.389 -16.970 1.00 93.88 98 GLU A O 1
ATOM 737 N N . VAL A 1 99 ? 9.960 0.531 -16.712 1.00 95.50 99 VAL A N 1
ATOM 738 C CA . VAL A 1 99 ? 10.609 0.472 -18.030 1.00 95.50 99 VAL A CA 1
ATOM 739 C C . VAL A 1 99 ? 11.478 -0.778 -18.161 1.00 95.50 99 VAL A C 1
ATOM 741 O O . VAL A 1 99 ? 11.366 -1.482 -19.160 1.00 95.50 99 VAL A O 1
ATOM 744 N N . MET A 1 100 ? 12.315 -1.078 -17.163 1.00 94.69 100 MET A N 1
ATOM 745 C CA . MET A 1 100 ? 13.201 -2.249 -17.205 1.00 94.69 100 MET A CA 1
ATOM 746 C C . MET A 1 100 ? 12.416 -3.562 -17.294 1.00 94.69 100 MET A C 1
ATOM 748 O O . MET A 1 100 ? 12.694 -4.379 -18.166 1.00 94.69 100 MET A O 1
ATOM 752 N N . VAL A 1 101 ? 11.380 -3.724 -16.465 1.00 94.06 101 VAL A N 1
ATOM 753 C CA . VAL A 1 101 ? 10.500 -4.903 -16.504 1.00 94.06 101 VAL A CA 1
ATOM 754 C C . VAL A 1 101 ? 9.784 -5.018 -17.855 1.00 94.06 101 VAL A C 1
ATOM 756 O O . VAL A 1 101 ? 9.631 -6.118 -18.383 1.00 94.06 101 VAL A O 1
ATOM 759 N N . GLY A 1 102 ? 9.366 -3.893 -18.443 1.00 91.56 102 GLY A N 1
ATOM 760 C CA . GLY A 1 102 ? 8.747 -3.873 -19.769 1.00 91.56 102 GLY A CA 1
ATOM 761 C C . GLY A 1 102 ? 9.687 -4.336 -20.888 1.00 91.56 102 GLY A C 1
ATOM 762 O O . GLY A 1 102 ? 9.244 -5.031 -21.802 1.00 91.56 102 GLY A O 1
ATOM 763 N N . LEU A 1 103 ? 10.976 -3.991 -20.808 1.00 92.75 103 LEU A N 1
ATOM 764 C CA . LEU A 1 103 ? 11.992 -4.450 -21.761 1.00 92.75 103 LEU A CA 1
ATOM 765 C C . LEU A 1 103 ? 12.253 -5.956 -21.633 1.00 92.75 103 LEU A C 1
ATOM 767 O O . LEU A 1 103 ? 12.291 -6.644 -22.652 1.00 92.75 103 LEU A O 1
ATOM 771 N N . ASP A 1 104 ? 12.369 -6.472 -20.406 1.00 88.56 104 ASP A N 1
ATOM 772 C CA . ASP A 1 104 ? 12.567 -7.906 -20.155 1.00 88.56 104 ASP A CA 1
ATOM 773 C C . ASP A 1 104 ? 11.391 -8.735 -20.699 1.00 88.56 104 ASP A C 1
ATOM 775 O O . ASP A 1 104 ? 11.587 -9.750 -21.368 1.00 88.56 104 ASP A O 1
ATOM 779 N N . ALA A 1 105 ? 10.158 -8.262 -20.485 1.00 86.62 105 ALA A N 1
ATOM 780 C CA . ALA A 1 105 ? 8.959 -8.911 -21.008 1.00 86.62 105 ALA A CA 1
ATOM 781 C C . ALA A 1 105 ? 8.909 -8.909 -22.547 1.00 86.62 105 ALA A C 1
ATOM 783 O O . ALA A 1 105 ? 8.498 -9.900 -23.150 1.00 86.62 105 ALA A O 1
ATOM 784 N N . ALA A 1 106 ? 9.331 -7.817 -23.194 1.00 86.19 106 ALA A N 1
ATOM 785 C CA . ALA A 1 106 ? 9.388 -7.737 -24.652 1.00 86.19 106 ALA A CA 1
ATOM 786 C C . ALA A 1 106 ? 10.440 -8.693 -25.239 1.00 86.19 106 ALA A C 1
ATOM 788 O O . ALA A 1 106 ? 10.146 -9.399 -26.200 1.00 86.19 106 ALA A O 1
ATOM 789 N N . ALA A 1 107 ? 11.626 -8.771 -24.629 1.00 86.19 107 ALA A N 1
ATOM 790 C CA . ALA A 1 107 ? 12.683 -9.686 -25.054 1.00 86.19 107 ALA A CA 1
ATOM 791 C C . ALA A 1 107 ? 12.259 -11.160 -24.931 1.00 86.19 107 ALA A C 1
ATOM 793 O O . ALA A 1 107 ? 12.539 -11.960 -25.820 1.00 86.19 107 ALA A O 1
ATOM 794 N N . GLN A 1 108 ? 11.534 -11.514 -23.866 1.00 85.50 108 GLN A N 1
ATOM 795 C CA . GLN A 1 108 ? 11.024 -12.873 -23.678 1.00 85.50 108 GLN A CA 1
ATOM 796 C C . GLN A 1 108 ? 9.985 -13.261 -24.745 1.00 85.50 108 GLN A C 1
ATOM 798 O O . GLN A 1 108 ? 9.991 -14.388 -25.229 1.00 85.50 108 GLN A O 1
ATOM 803 N N . LEU A 1 109 ? 9.132 -12.321 -25.167 1.00 85.75 109 LEU A N 1
ATOM 804 C CA . LEU A 1 109 ? 8.174 -12.550 -26.255 1.00 85.75 109 LEU A CA 1
ATOM 805 C C . LEU A 1 109 ? 8.855 -12.743 -27.619 1.00 85.75 109 LEU A C 1
ATOM 807 O O . LEU A 1 109 ? 8.341 -13.485 -28.454 1.00 85.75 109 LEU A O 1
ATOM 811 N N . GLU A 1 110 ? 9.985 -12.075 -27.862 1.00 79.50 110 GLU A N 1
ATOM 812 C CA . GLU A 1 110 ? 10.773 -12.257 -29.087 1.00 79.50 110 GLU A CA 1
ATOM 813 C C . GLU A 1 110 ? 11.473 -13.625 -29.126 1.00 79.50 110 GLU A C 1
ATOM 815 O O . GLU A 1 110 ? 11.494 -14.256 -30.183 1.00 79.50 110 GLU A O 1
ATOM 820 N N . ASP A 1 111 ? 11.990 -14.103 -27.990 1.00 77.50 111 ASP A N 1
ATOM 821 C CA . ASP A 1 111 ? 12.613 -15.431 -27.862 1.00 77.50 111 ASP A CA 1
ATOM 822 C C . ASP A 1 111 ? 11.580 -16.559 -28.047 1.00 77.50 111 ASP A C 1
ATOM 824 O O . ASP A 1 111 ? 11.784 -17.466 -28.855 1.00 77.50 111 ASP A O 1
ATOM 828 N N . ASP A 1 112 ? 10.408 -16.440 -27.409 1.00 77.50 112 ASP A N 1
ATOM 829 C CA . ASP A 1 112 ? 9.292 -17.387 -27.565 1.00 77.50 112 ASP A CA 1
ATOM 830 C C . ASP A 1 112 ? 8.757 -17.440 -29.012 1.00 77.50 112 ASP A C 1
ATOM 832 O O . ASP A 1 112 ? 8.292 -18.484 -29.466 1.00 77.50 112 ASP A O 1
ATOM 836 N N . ALA A 1 113 ? 8.811 -16.328 -29.757 1.00 72.94 113 ALA A N 1
ATOM 837 C CA . ALA A 1 113 ? 8.390 -16.274 -31.161 1.00 72.94 113 ALA A CA 1
ATOM 838 C C . ALA A 1 113 ? 9.431 -16.850 -32.141 1.00 72.94 113 ALA A C 1
ATOM 840 O O . ALA A 1 113 ? 9.101 -17.102 -33.304 1.00 72.94 113 ALA A O 1
ATOM 841 N N . ALA A 1 114 ? 10.679 -17.026 -31.698 1.00 71.19 114 ALA A N 1
ATOM 842 C CA . ALA A 1 114 ? 11.776 -17.582 -32.485 1.00 71.19 114 ALA A CA 1
ATOM 843 C C . ALA A 1 114 ? 12.000 -19.094 -32.256 1.00 71.19 114 ALA A C 1
ATOM 845 O O . ALA A 1 114 ? 12.782 -19.697 -33.000 1.00 71.19 114 ALA A O 1
ATOM 846 N N . ALA A 1 115 ? 11.327 -19.689 -31.262 1.00 67.75 115 ALA A N 1
ATOM 847 C CA . ALA A 1 115 ? 11.357 -21.115 -30.909 1.00 67.75 115 ALA A CA 1
ATOM 848 C C . ALA A 1 115 ? 10.283 -21.947 -31.637 1.00 67.75 115 ALA A C 1
ATOM 850 O O . ALA A 1 115 ? 10.573 -23.132 -31.934 1.00 67.75 115 ALA A O 1
#

pLDDT: mean 90.51, std 10.05, range [40.41, 97.75]

Sequence (115 aa):
MSEPSSPDHHRRLTELRAGMSVLTSAAADLHVGSQPEVRVLSDGRLWLAEQEVAVTAAAVYQAARGLVAAQLDAMAQVTGRPVEDHALAWLVTLQTNEVMVGLDAAAQLEDDAAA

Radius of gyration: 19.58 Å; chains: 1; bounding box: 44×39×60 Å

Organism: NCBI:txid1861